Protein AF-R6DQG1-F1 (afdb_monomer)

Sequence (79 aa):
MLEDRGIAQVSINMTDYRVTPLYRVTELVKAEAKRYGVQVIGTEVIGLCPMKALVDTAEYYLQIEDFDFDGQVLENYIL

Radius of gyration: 15.22 Å; Cα contacts (8 Å, |Δi|>4): 41; chains: 1; bounding bo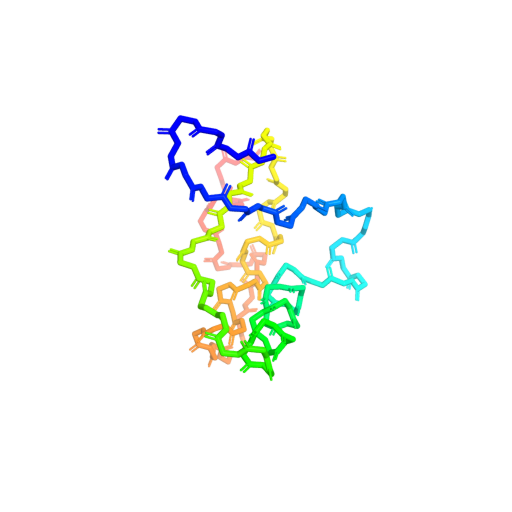x: 36×23×42 Å

Solvent-accessible surface area (backbone atoms only — not comparable to full-atom values): 5333 Å² total; per-residue (Å²): 110,47,68,96,73,75,41,82,73,90,85,79,84,83,87,53,48,88,84,54,38,59,49,58,56,53,51,51,52,43,56,55,35,47,77,73,75,42,80,77,89,77,85,83,80,83,84,83,76,64,66,63,52,56,48,57,30,47,39,64,76,67,66,59,77,90,73,48,68,80,84,69,40,72,70,70,78,79,111

Secondary structure (DSSP, 8-state):
-BGGGTB-------S-TTTS-HHHHHHHHHHHHHHTTPPP------S---HHHHHHHHHHHHT-TT--HHHH-GGGGT-

pLDDT: mean 94.54, std 6.34, range [62.25, 98.38]

Structure (mmCIF, N/CA/C/O backbone):
data_AF-R6DQG1-F1
#
_entry.id   AF-R6DQG1-F1
#
loop_
_atom_site.group_PDB
_atom_site.id
_atom_site.type_symbol
_atom_site.label_atom_id
_atom_site.label_alt_id
_atom_site.label_comp_id
_atom_site.label_asym_id
_atom_site.label_entity_id
_atom_site.label_seq_id
_atom_site.pdbx_PDB_ins_code
_atom_site.Cartn_x
_atom_site.Cartn_y
_atom_site.Cartn_z
_atom_site.occupancy
_atom_site.B_iso_or_equiv
_atom_site.auth_seq_id
_atom_site.auth_comp_id
_atom_site.auth_asym_id
_atom_site.auth_atom_id
_atom_site.pdbx_PDB_model_num
ATOM 1 N N . MET A 1 1 ? 0.079 0.953 20.749 1.00 62.25 1 MET A N 1
ATOM 2 C CA . MET A 1 1 ? -1.051 1.901 20.655 1.00 62.25 1 MET A CA 1
ATOM 3 C C . MET A 1 1 ? -0.453 3.255 20.340 1.00 62.25 1 MET A C 1
ATOM 5 O O . MET A 1 1 ? 0.565 3.576 20.938 1.00 62.25 1 MET A O 1
ATOM 9 N N . LEU A 1 2 ? -1.025 4.014 19.406 1.00 77.00 2 LEU A N 1
ATOM 10 C CA . LEU A 1 2 ? -0.693 5.434 19.281 1.00 77.00 2 LEU A CA 1
ATOM 11 C C . LEU A 1 2 ? -1.566 6.161 20.303 1.00 77.00 2 LEU A C 1
ATOM 13 O O . LEU A 1 2 ? -2.661 6.617 19.975 1.00 77.00 2 LEU A O 1
ATOM 17 N N . GLU A 1 3 ? -1.123 6.137 21.561 1.00 76.31 3 GLU A N 1
ATOM 18 C CA . GLU A 1 3 ? -1.902 6.582 22.726 1.00 76.31 3 GLU A CA 1
ATOM 19 C C . GLU A 1 3 ? -2.377 8.030 22.562 1.00 76.31 3 GLU A C 1
ATOM 21 O O . GLU A 1 3 ? -3.559 8.304 22.756 1.00 76.31 3 GLU A O 1
ATOM 26 N N . ASP A 1 4 ? -1.517 8.903 22.033 1.00 82.69 4 ASP A N 1
ATOM 27 C CA . ASP A 1 4 ? -1.821 10.316 21.769 1.00 82.69 4 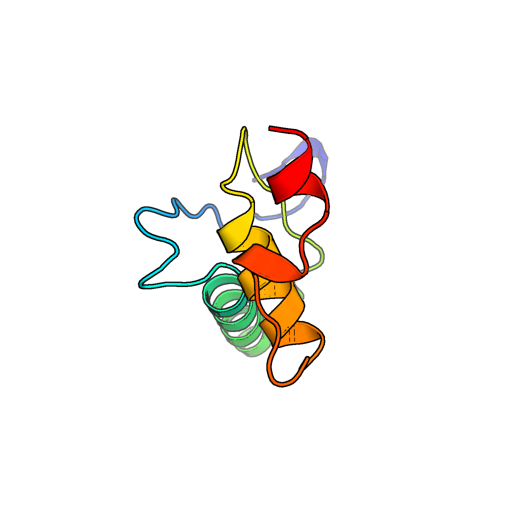ASP A CA 1
ATOM 28 C C . ASP A 1 4 ? -2.944 10.536 20.745 1.00 82.69 4 ASP A C 1
ATOM 30 O O . ASP A 1 4 ? -3.577 11.590 20.718 1.00 82.69 4 ASP A O 1
ATOM 34 N N . ARG A 1 5 ? -3.203 9.549 19.879 1.00 83.19 5 ARG A N 1
ATOM 35 C CA . ARG A 1 5 ? -4.263 9.612 18.862 1.00 83.19 5 ARG A CA 1
ATOM 36 C C . ARG A 1 5 ? -5.474 8.752 19.216 1.00 83.19 5 ARG A C 1
ATOM 38 O O . ARG A 1 5 ? -6.453 8.782 18.477 1.00 83.19 5 ARG A O 1
ATOM 45 N N . GLY A 1 6 ? -5.408 7.968 20.295 1.00 90.31 6 GLY A N 1
ATOM 46 C CA . GLY A 1 6 ? -6.454 7.015 20.670 1.00 90.31 6 GLY A CA 1
ATOM 47 C C . GLY A 1 6 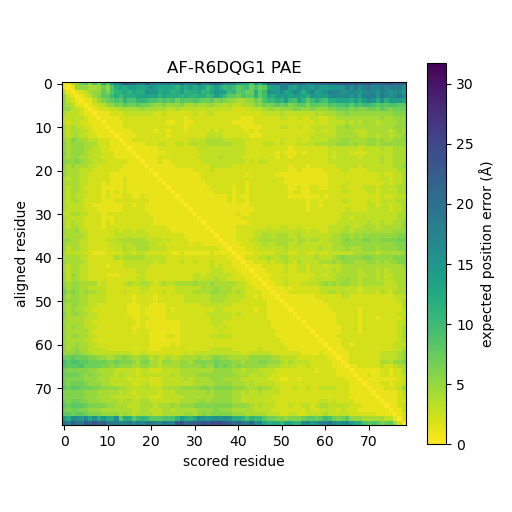? -6.688 5.909 19.632 1.00 90.31 6 GLY A C 1
ATOM 48 O O . GLY A 1 6 ? -7.808 5.420 19.509 1.00 90.31 6 GLY A O 1
ATOM 49 N N . ILE A 1 7 ? -5.662 5.530 18.857 1.00 93.19 7 ILE A N 1
ATOM 50 C CA . ILE A 1 7 ? -5.780 4.563 17.750 1.00 93.19 7 ILE A CA 1
ATOM 51 C C . I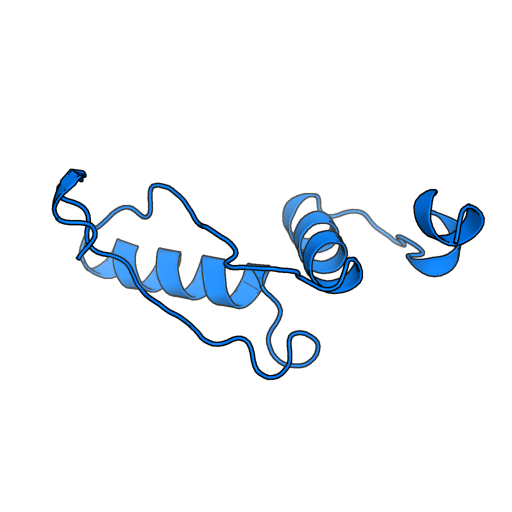LE A 1 7 ? -4.906 3.328 18.012 1.00 93.19 7 ILE A C 1
ATOM 53 O O . ILE A 1 7 ? -3.747 3.425 18.434 1.00 93.19 7 ILE A O 1
ATOM 57 N N . ALA A 1 8 ? -5.452 2.148 17.712 1.00 93.81 8 ALA A N 1
ATOM 58 C CA . ALA A 1 8 ? -4.693 0.904 17.628 1.00 93.81 8 ALA A CA 1
ATOM 59 C C . ALA A 1 8 ? -4.036 0.761 16.244 1.00 93.81 8 ALA A C 1
ATOM 61 O O . ALA A 1 8 ? -4.633 1.106 15.228 1.00 93.81 8 ALA A O 1
ATOM 62 N N . GLN A 1 9 ? -2.818 0.222 16.197 1.00 95.56 9 GLN A N 1
ATOM 63 C CA . GLN A 1 9 ? -2.060 0.044 14.958 1.00 95.56 9 GLN A CA 1
ATOM 64 C C . GLN A 1 9 ? -1.634 -1.413 14.805 1.00 95.56 9 GLN A C 1
ATOM 66 O O . GLN A 1 9 ? -1.158 -2.030 15.758 1.00 95.56 9 GLN A O 1
ATOM 71 N N . VAL A 1 10 ? -1.767 -1.937 13.589 1.00 96.50 10 VAL A N 1
ATOM 72 C CA . VAL A 1 10 ? -1.158 -3.205 13.185 1.00 96.50 10 VAL A CA 1
ATOM 73 C C . VAL A 1 10 ? 0.222 -2.879 12.619 1.00 96.50 10 VAL A C 1
ATOM 75 O O . VAL A 1 10 ? 0.323 -2.258 11.565 1.00 96.50 10 VAL A O 1
ATOM 78 N N . SER A 1 11 ? 1.280 -3.241 13.346 1.00 95.94 11 SER A N 1
ATOM 79 C CA . SER A 1 11 ? 2.663 -3.070 12.884 1.00 95.94 11 SER A CA 1
ATOM 80 C C . SER A 1 11 ? 3.115 -4.311 12.122 1.00 95.94 11 SER A C 1
ATOM 82 O O . SER A 1 11 ? 2.898 -5.431 12.587 1.00 95.94 11 SER A O 1
ATOM 84 N N . ILE A 1 12 ? 3.719 -4.118 10.949 1.00 96.50 12 ILE A N 1
ATOM 85 C CA . ILE A 1 12 ? 4.143 -5.205 10.064 1.00 96.50 12 ILE A CA 1
ATOM 86 C C . ILE A 1 12 ? 5.545 -4.905 9.546 1.00 96.50 12 ILE A C 1
ATOM 88 O O . ILE A 1 12 ? 5.799 -3.833 9.002 1.00 96.50 12 ILE A O 1
ATOM 92 N N . ASN A 1 13 ? 6.437 -5.888 9.668 1.00 96.25 13 ASN A N 1
ATOM 93 C CA . ASN A 1 13 ? 7.730 -5.865 8.998 1.00 96.25 13 ASN A CA 1
ATOM 94 C C . ASN A 1 13 ? 7.599 -6.494 7.612 1.00 96.25 13 ASN A C 1
ATOM 96 O O . ASN A 1 13 ? 7.289 -7.679 7.482 1.00 96.25 13 ASN A O 1
ATOM 100 N N . MET A 1 14 ? 7.877 -5.701 6.581 1.00 95.50 14 MET A N 1
ATOM 101 C CA . MET A 1 14 ? 7.882 -6.158 5.195 1.00 95.50 14 MET A CA 1
ATOM 102 C C . MET A 1 14 ? 9.252 -6.735 4.839 1.00 95.50 14 MET A C 1
ATOM 104 O O . MET A 1 14 ? 10.161 -6.002 4.464 1.00 95.50 14 MET A O 1
ATOM 108 N N . THR A 1 15 ? 9.410 -8.053 4.976 1.00 95.62 15 THR A N 1
ATOM 109 C CA . THR A 1 15 ? 10.697 -8.731 4.734 1.00 95.62 15 THR A CA 1
ATOM 110 C C . THR A 1 15 ? 11.008 -8.936 3.252 1.00 95.62 15 THR A C 1
ATOM 112 O O . THR A 1 15 ? 12.166 -8.845 2.861 1.00 95.62 15 THR A O 1
ATOM 115 N N . ASP A 1 16 ? 9.994 -9.202 2.421 1.00 97.06 16 ASP A N 1
ATOM 116 C CA . ASP A 1 16 ? 10.131 -9.247 0.959 1.00 97.06 16 ASP A CA 1
ATOM 117 C C . ASP A 1 16 ? 8.827 -8.806 0.277 1.00 97.06 16 ASP A C 1
ATOM 119 O O . ASP A 1 16 ? 7.832 -9.539 0.246 1.00 97.06 16 ASP A O 1
ATOM 123 N N . TYR A 1 17 ? 8.840 -7.596 -0.285 1.00 96.62 17 TYR A N 1
ATOM 124 C CA . TYR A 1 17 ? 7.676 -7.006 -0.949 1.00 96.62 17 TYR A CA 1
ATOM 125 C C . TYR A 1 17 ? 7.355 -7.656 -2.302 1.00 96.62 17 TYR A C 1
ATOM 127 O O . TYR A 1 17 ? 6.236 -7.526 -2.785 1.00 96.62 17 TYR A O 1
ATOM 135 N N . ARG A 1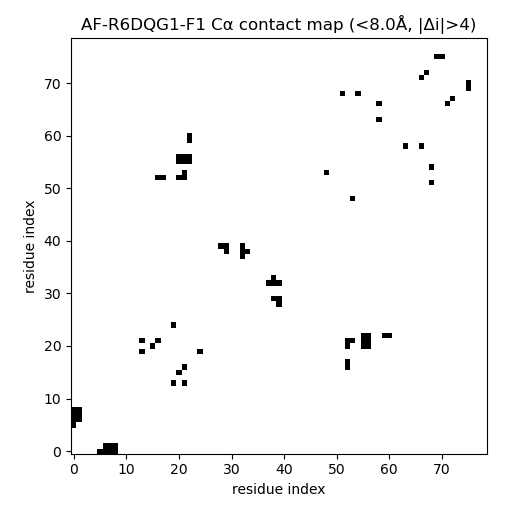 18 ? 8.297 -8.385 -2.909 1.00 96.62 18 ARG A N 1
ATOM 136 C CA . ARG A 1 18 ? 8.091 -9.044 -4.210 1.00 96.62 18 ARG A CA 1
ATOM 137 C C . ARG A 1 18 ? 7.260 -10.315 -4.063 1.00 96.62 18 ARG A C 1
ATOM 139 O O . ARG A 1 18 ? 6.523 -10.691 -4.966 1.00 96.62 18 ARG A O 1
ATOM 146 N N . VAL A 1 19 ? 7.367 -10.969 -2.905 1.00 97.44 19 VAL A N 1
ATOM 147 C CA . VAL A 1 19 ? 6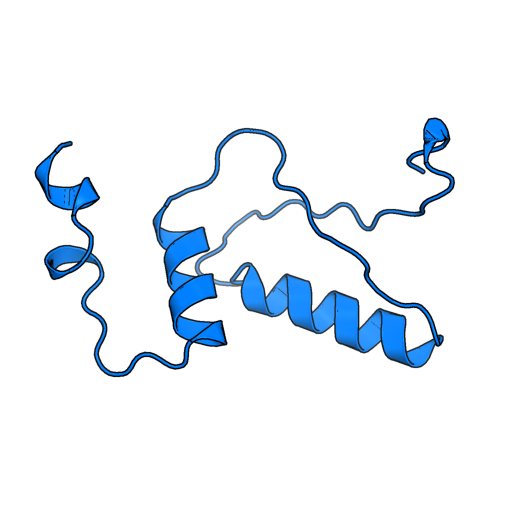.557 -12.145 -2.552 1.00 97.44 19 VAL A CA 1
ATOM 148 C C . VAL A 1 19 ? 5.221 -11.715 -1.944 1.00 97.44 19 VAL A C 1
ATOM 150 O O . VAL A 1 19 ? 4.171 -12.259 -2.295 1.00 97.44 19 VAL A O 1
ATOM 153 N N . THR A 1 20 ? 5.251 -10.718 -1.051 1.00 97.44 20 THR A N 1
ATOM 154 C CA . THR A 1 20 ? 4.050 -10.163 -0.411 1.00 97.44 20 THR A CA 1
ATOM 155 C C . THR A 1 20 ? 3.979 -8.647 -0.630 1.00 97.44 20 THR A C 1
ATOM 157 O O . THR A 1 20 ? 4.510 -7.891 0.183 1.00 97.44 20 THR A O 1
ATOM 160 N N . PRO A 1 21 ? 3.318 -8.183 -1.705 1.00 97.31 21 PRO A N 1
ATOM 161 C CA . PRO A 1 21 ? 3.233 -6.758 -2.024 1.00 97.31 21 PRO A CA 1
ATOM 162 C C . PRO A 1 21 ? 2.486 -5.937 -0.971 1.00 97.31 21 PRO A C 1
ATOM 164 O O . PRO A 1 21 ? 1.585 -6.446 -0.294 1.00 97.31 21 PRO A O 1
ATOM 167 N N . LEU A 1 22 ? 2.807 -4.642 -0.870 1.00 97.69 22 LEU A N 1
ATOM 168 C CA . LEU A 1 22 ? 2.218 -3.749 0.140 1.00 97.69 22 LEU A CA 1
ATOM 169 C C . LEU A 1 22 ? 0.692 -3.631 -0.001 1.00 97.69 22 LEU A C 1
ATOM 171 O O . LEU A 1 22 ? -0.016 -3.672 1.010 1.00 97.69 22 LEU A O 1
ATOM 175 N N . TYR A 1 23 ? 0.174 -3.551 -1.236 1.00 97.38 23 TYR A N 1
ATOM 176 C CA . TYR A 1 23 ? -1.272 -3.545 -1.485 1.00 97.38 23 TYR A CA 1
ATOM 177 C C . TYR A 1 23 ? -1.950 -4.781 -0.878 1.00 97.38 23 TYR A C 1
ATOM 179 O O . TYR A 1 23 ? -2.993 -4.667 -0.241 1.00 97.38 23 TYR A O 1
ATOM 187 N N . ARG A 1 24 ? -1.336 -5.966 -1.009 1.00 98.00 24 ARG A N 1
ATOM 188 C CA . ARG A 1 24 ? -1.922 -7.233 -0.554 1.00 98.00 24 ARG A CA 1
ATOM 189 C C . ARG A 1 24 ? -2.004 -7.276 0.962 1.00 98.00 24 ARG A C 1
ATOM 191 O O . ARG A 1 24 ? -3.036 -7.665 1.502 1.00 98.00 24 ARG A O 1
ATOM 198 N N . VAL A 1 25 ? -0.934 -6.868 1.642 1.00 97.44 25 VAL A N 1
ATOM 199 C CA . VAL A 1 25 ? -0.921 -6.773 3.108 1.00 97.44 25 VAL A CA 1
ATOM 200 C C . VAL A 1 25 ? -1.986 -5.791 3.584 1.00 97.44 25 VAL A C 1
ATOM 202 O O . VAL A 1 25 ? -2.768 -6.113 4.477 1.00 97.44 25 VAL A O 1
A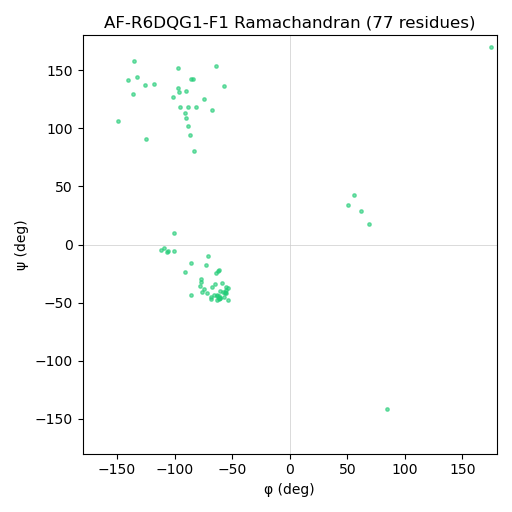TOM 205 N N . THR A 1 26 ? -2.062 -4.622 2.948 1.00 97.25 26 THR A N 1
ATOM 206 C CA . THR A 1 26 ? -3.027 -3.576 3.302 1.00 97.25 26 THR A CA 1
ATOM 207 C C . THR A 1 26 ? -4.470 -4.054 3.124 1.00 97.25 26 THR A C 1
ATOM 209 O O . THR A 1 26 ? -5.291 -3.881 4.026 1.00 97.25 26 THR A O 1
ATOM 212 N N . GLU A 1 27 ? -4.785 -4.706 2.004 1.00 98.06 27 GLU A N 1
ATOM 213 C CA . GLU A 1 27 ? -6.122 -5.249 1.744 1.00 98.06 27 GLU A CA 1
ATOM 214 C C . GLU A 1 27 ? -6.477 -6.418 2.669 1.00 98.06 27 GLU A C 1
ATOM 216 O O . GLU A 1 27 ? -7.610 -6.488 3.142 1.00 98.06 27 GLU A O 1
ATOM 221 N N . LEU A 1 28 ? -5.523 -7.289 3.014 1.00 97.88 28 LEU A N 1
ATOM 222 C CA . LEU A 1 28 ? -5.749 -8.360 3.991 1.00 97.88 28 LEU A CA 1
ATOM 223 C C . LEU A 1 28 ? -6.070 -7.808 5.382 1.00 97.88 28 LEU A C 1
ATOM 225 O O . LEU A 1 28 ? -7.021 -8.266 6.014 1.00 97.88 28 LEU A O 1
ATOM 229 N N . VAL A 1 29 ? -5.329 -6.799 5.848 1.00 98.19 29 VAL A N 1
ATOM 230 C CA . VAL A 1 29 ? -5.603 -6.154 7.141 1.00 98.19 29 VAL A CA 1
ATOM 231 C C . VAL A 1 29 ? -6.977 -5.483 7.132 1.00 98.19 29 VAL A C 1
ATOM 233 O O . VAL A 1 29 ? -7.739 -5.647 8.085 1.00 98.19 29 VAL A O 1
ATOM 236 N N . LYS A 1 30 ? -7.337 -4.771 6.054 1.00 98.12 30 LYS A N 1
ATOM 237 C CA . LYS A 1 30 ? -8.677 -4.178 5.900 1.00 98.12 30 LYS A CA 1
ATOM 238 C C . LYS A 1 30 ? -9.775 -5.238 5.910 1.00 98.12 30 LYS A C 1
ATOM 240 O O . LYS A 1 30 ? -10.788 -5.054 6.584 1.00 98.12 30 LYS A O 1
ATOM 245 N N . ALA A 1 31 ? -9.585 -6.327 5.169 1.00 98.25 31 ALA A N 1
ATOM 246 C CA . ALA A 1 31 ? -10.544 -7.419 5.093 1.00 98.25 31 ALA A CA 1
ATOM 247 C C . ALA A 1 31 ? -10.755 -8.062 6.467 1.00 98.25 31 ALA A C 1
ATOM 249 O O . ALA A 1 31 ? -11.900 -8.265 6.867 1.00 98.25 31 ALA A O 1
ATOM 250 N N . GLU A 1 32 ? -9.680 -8.315 7.215 1.00 98.38 32 GLU A N 1
ATOM 251 C CA . GLU A 1 32 ? -9.770 -8.901 8.550 1.00 98.38 32 GLU A CA 1
ATOM 252 C C . GLU A 1 32 ? -10.414 -7.934 9.552 1.00 98.38 32 GLU A C 1
ATOM 254 O O . GLU A 1 32 ? -11.365 -8.311 10.231 1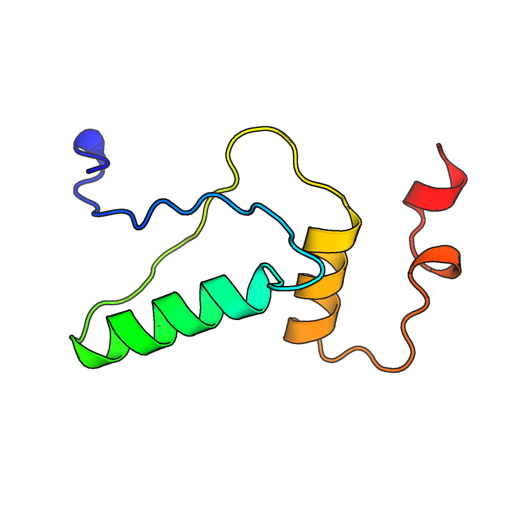.00 98.38 32 GLU A O 1
ATOM 259 N N . ALA A 1 33 ? -9.996 -6.664 9.590 1.00 97.94 33 ALA A N 1
ATOM 260 C CA . ALA A 1 33 ? -10.593 -5.652 10.467 1.00 97.94 33 ALA A CA 1
ATOM 261 C C . ALA A 1 33 ? -12.103 -5.484 10.217 1.00 97.94 33 ALA A C 1
ATOM 263 O O . ALA A 1 33 ? -12.897 -5.423 11.162 1.00 97.94 33 ALA A O 1
ATOM 264 N N . LYS A 1 34 ? -12.519 -5.508 8.942 1.00 98.00 34 LYS A N 1
ATOM 265 C CA . LYS A 1 34 ? -13.928 -5.418 8.540 1.00 98.00 34 LYS A CA 1
ATOM 266 C C . LYS A 1 34 ? -14.781 -6.544 9.129 1.00 98.00 34 LYS A C 1
ATOM 268 O O . LYS A 1 34 ? -15.943 -6.299 9.448 1.00 98.00 34 LYS A O 1
ATOM 273 N N . ARG A 1 35 ? -14.234 -7.751 9.325 1.00 98.12 35 ARG A N 1
ATOM 274 C CA . ARG A 1 35 ? -14.961 -8.880 9.949 1.00 98.12 35 ARG A CA 1
ATOM 275 C C . ARG A 1 35 ? -15.348 -8.600 11.400 1.00 98.12 35 ARG A C 1
ATOM 277 O O . ARG A 1 35 ? -16.331 -9.158 11.873 1.00 98.12 35 ARG A O 1
ATOM 284 N N . TYR A 1 36 ? -14.619 -7.710 12.069 1.00 97.50 36 TYR A N 1
ATOM 285 C CA . TYR A 1 36 ? -14.898 -7.263 13.434 1.00 97.50 36 TYR A CA 1
ATOM 286 C C . TYR A 1 36 ? -15.599 -5.899 13.487 1.00 97.50 36 TYR A C 1
ATOM 288 O O . TYR A 1 36 ? -15.719 -5.314 14.558 1.00 97.50 36 TYR A O 1
ATOM 296 N N . GLY A 1 37 ? -16.049 -5.365 12.345 1.00 97.50 37 GLY A N 1
ATOM 297 C CA . GLY A 1 37 ? -16.672 -4.041 12.279 1.00 97.50 37 GLY A CA 1
ATOM 298 C C . GLY A 1 37 ? -15.701 -2.885 12.541 1.00 97.50 37 GLY A C 1
ATOM 299 O O . GLY A 1 37 ? -16.142 -1.778 12.838 1.00 97.50 37 GLY A O 1
ATOM 300 N N . VAL A 1 38 ? -14.390 -3.124 12.435 1.00 97.25 38 VAL A N 1
ATOM 301 C CA . VAL A 1 38 ? -13.353 -2.107 12.636 1.00 97.25 38 VAL A CA 1
ATOM 302 C C . VAL A 1 38 ? -12.913 -1.547 11.286 1.00 97.25 38 VAL A C 1
ATOM 304 O O . VAL A 1 38 ? -12.659 -2.291 10.338 1.00 97.25 38 VAL A O 1
ATOM 307 N N . GLN A 1 39 ? -12.798 -0.223 11.199 1.00 95.75 39 GLN A N 1
ATOM 308 C CA . GLN A 1 39 ? -12.322 0.461 10.002 1.00 95.75 39 GLN A CA 1
ATOM 309 C C . GLN A 1 39 ? -10.824 0.764 10.102 1.00 95.75 39 GLN A C 1
ATOM 311 O O . GLN A 1 39 ? -10.357 1.345 11.079 1.00 95.75 39 GLN A O 1
ATOM 316 N N . VAL A 1 40 ? -10.076 0.434 9.048 1.00 96.81 40 VAL A N 1
ATOM 317 C CA . VAL A 1 40 ? -8.710 0.936 8.858 1.00 96.81 40 VAL A CA 1
ATOM 318 C C . VAL A 1 40 ? -8.799 2.343 8.269 1.00 96.81 40 VAL A C 1
ATOM 320 O O . VAL A 1 40 ? -9.333 2.524 7.176 1.00 96.81 40 VAL A O 1
ATOM 323 N N . ILE A 1 41 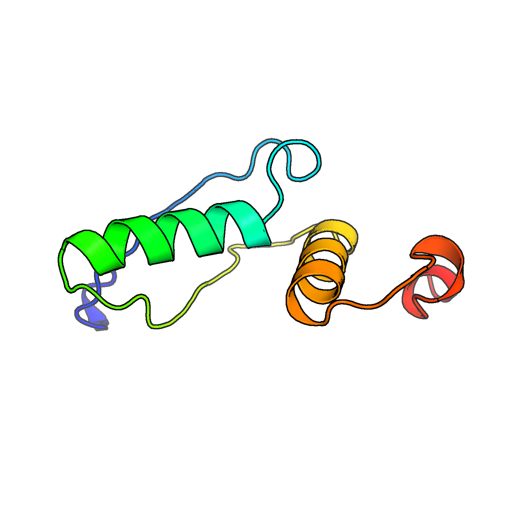? -8.291 3.333 9.001 1.00 95.38 41 ILE A N 1
ATOM 324 C CA . ILE A 1 41 ? -8.415 4.762 8.659 1.00 95.38 41 ILE A CA 1
ATOM 325 C C . ILE A 1 41 ? -7.160 5.361 8.008 1.00 95.38 41 ILE A C 1
ATOM 327 O O . ILE A 1 41 ? -7.176 6.514 7.590 1.00 95.38 41 ILE A O 1
ATOM 331 N N . GLY A 1 42 ? -6.068 4.599 7.923 1.00 94.12 42 GLY A N 1
ATOM 332 C CA . GLY A 1 42 ? -4.819 5.043 7.311 1.00 94.12 42 GLY A CA 1
ATOM 333 C C . GLY A 1 42 ? -3.696 4.022 7.469 1.00 94.12 42 GLY A C 1
ATOM 334 O O . GLY A 1 42 ? -3.830 3.045 8.206 1.00 94.12 42 GLY A O 1
ATOM 335 N N . THR A 1 43 ? -2.594 4.270 6.768 1.00 95.44 43 THR A N 1
ATOM 336 C CA . THR A 1 43 ? -1.357 3.479 6.812 1.00 95.44 43 THR A CA 1
ATOM 337 C C . THR A 1 43 ? -0.156 4.414 6.886 1.00 95.44 43 THR A C 1
ATOM 339 O O . THR A 1 43 ? -0.243 5.567 6.468 1.00 95.44 43 THR A O 1
ATOM 342 N N . GLU A 1 44 ? 0.971 3.913 7.377 1.00 94.56 44 GLU A N 1
ATOM 343 C CA . GLU A 1 44 ? 2.218 4.668 7.482 1.00 94.56 44 GLU A CA 1
ATOM 344 C C . GLU A 1 44 ? 3.398 3.767 7.112 1.00 94.56 44 GLU A C 1
ATOM 346 O O . GLU A 1 44 ? 3.413 2.584 7.457 1.00 94.56 44 GLU A O 1
ATOM 351 N N . VAL A 1 45 ? 4.380 4.337 6.415 1.00 95.50 45 VAL A N 1
ATOM 352 C CA . VAL A 1 45 ? 5.676 3.708 6.153 1.00 95.50 45 VAL A CA 1
ATOM 353 C C . VAL A 1 45 ? 6.690 4.318 7.112 1.00 95.50 45 VAL A C 1
ATOM 355 O O . VAL A 1 45 ? 6.839 5.536 7.161 1.00 95.50 45 VAL A O 1
ATOM 358 N N . ILE A 1 46 ? 7.404 3.473 7.853 1.00 96.00 46 ILE A N 1
ATOM 359 C CA . ILE A 1 46 ? 8.461 3.915 8.764 1.00 96.00 46 ILE A CA 1
ATOM 360 C C . ILE A 1 46 ? 9.811 3.817 8.048 1.00 96.00 46 ILE A C 1
ATOM 362 O O . ILE A 1 46 ? 10.243 2.726 7.681 1.00 96.00 46 ILE A O 1
ATOM 366 N N . GLY A 1 47 ? 10.488 4.954 7.874 1.00 95.75 47 GLY A N 1
ATOM 367 C CA . GLY A 1 47 ? 11.789 5.036 7.206 1.00 95.75 47 GLY A CA 1
ATOM 368 C C . GLY A 1 47 ? 11.685 5.124 5.680 1.00 95.75 47 GLY A C 1
ATOM 369 O O . GLY A 1 47 ? 10.824 5.820 5.148 1.00 95.75 47 GLY A O 1
ATOM 370 N N . LEU A 1 48 ? 12.604 4.453 4.979 1.00 95.69 48 LEU A N 1
ATOM 371 C CA . LEU A 1 48 ? 12.657 4.420 3.514 1.00 95.69 48 LEU A CA 1
ATOM 372 C C . LEU A 1 48 ? 11.983 3.154 2.974 1.00 95.69 48 LEU A C 1
ATOM 374 O O . LEU A 1 48 ? 12.002 2.104 3.613 1.00 95.69 48 LEU A O 1
ATOM 378 N N . CYS A 1 49 ? 11.443 3.239 1.761 1.00 95.25 49 CYS A N 1
ATOM 379 C CA . CYS A 1 49 ? 10.836 2.116 1.051 1.00 95.25 49 CYS A CA 1
ATOM 380 C C . CYS A 1 49 ? 11.361 2.068 -0.392 1.00 95.25 49 CYS A C 1
ATOM 382 O O . CYS A 1 49 ? 11.553 3.128 -0.992 1.00 95.25 49 CYS A O 1
ATOM 384 N N . PRO A 1 50 ? 11.566 0.874 -0.982 1.00 95.81 50 PRO A N 1
ATOM 385 C CA . PRO A 1 50 ? 11.845 0.751 -2.408 1.00 95.81 50 PRO A CA 1
ATOM 386 C C . PRO A 1 50 ? 10.728 1.377 -3.249 1.00 95.81 50 PRO A C 1
ATOM 388 O O . PRO A 1 50 ? 9.548 1.134 -2.992 1.00 95.81 50 PRO A O 1
ATOM 391 N N . MET A 1 51 ? 11.101 2.126 -4.288 1.00 95.56 51 MET A N 1
ATOM 392 C CA . MET A 1 51 ? 10.151 2.761 -5.209 1.00 95.56 51 MET A CA 1
ATOM 393 C C . MET A 1 51 ? 9.215 1.737 -5.858 1.00 95.56 51 MET A C 1
ATOM 395 O O . MET A 1 51 ? 8.001 1.927 -5.846 1.00 95.56 51 MET A O 1
ATOM 399 N N . LYS A 1 52 ? 9.761 0.605 -6.328 1.00 96.00 52 LYS A N 1
ATOM 400 C CA . LYS A 1 52 ? 8.971 -0.459 -6.961 1.00 96.00 52 LYS A CA 1
ATOM 401 C C . LYS A 1 52 ? 7.837 -0.969 -6.070 1.00 96.00 52 LYS A C 1
ATOM 403 O O . LYS A 1 52 ? 6.750 -1.191 -6.573 1.00 96.00 52 LYS A O 1
ATOM 408 N N . ALA A 1 53 ? 8.030 -1.054 -4.751 1.00 97.19 53 ALA A N 1
ATOM 409 C CA . ALA A 1 53 ? 6.983 -1.514 -3.834 1.00 97.19 53 ALA A CA 1
ATOM 410 C C . ALA A 1 53 ? 5.763 -0.568 -3.792 1.00 97.19 53 ALA A C 1
ATOM 412 O O . ALA A 1 53 ? 4.621 -1.016 -3.638 1.00 97.19 53 ALA A O 1
ATOM 413 N N . LEU A 1 54 ? 6.001 0.742 -3.931 1.00 96.69 54 LEU A N 1
ATOM 414 C CA . LEU A 1 54 ? 4.940 1.744 -4.038 1.00 96.69 54 LEU A CA 1
ATOM 415 C C . LEU A 1 54 ? 4.302 1.723 -5.428 1.00 96.69 54 LEU A C 1
ATOM 417 O O . LEU A 1 54 ? 3.079 1.793 -5.525 1.00 96.69 54 LEU A O 1
ATOM 421 N N . VAL A 1 55 ? 5.103 1.573 -6.483 1.00 96.69 55 VAL A N 1
ATOM 422 C CA . VAL A 1 55 ? 4.593 1.505 -7.858 1.00 96.69 55 VAL A CA 1
ATOM 423 C C . VAL A 1 55 ? 3.753 0.245 -8.081 1.00 96.69 55 VAL A C 1
ATOM 425 O O . VAL A 1 55 ? 2.632 0.376 -8.547 1.00 96.69 55 VAL A O 1
ATOM 428 N N . ASP A 1 56 ? 4.177 -0.931 -7.604 1.00 96.25 56 ASP A N 1
ATOM 429 C CA . ASP A 1 56 ? 3.375 -2.172 -7.606 1.00 96.25 56 ASP A CA 1
ATOM 430 C C . ASP A 1 56 ? 2.003 -1.972 -6.944 1.00 96.25 56 ASP A C 1
ATOM 432 O O . ASP A 1 56 ? 0.985 -2.536 -7.346 1.00 96.25 56 ASP A O 1
ATOM 436 N N . THR A 1 57 ? 1.979 -1.169 -5.880 1.00 97.19 57 THR A N 1
ATOM 437 C CA . THR A 1 57 ? 0.752 -0.840 -5.155 1.00 97.19 57 THR A CA 1
ATOM 438 C C . THR A 1 57 ? -0.130 0.102 -5.966 1.00 97.19 57 THR A C 1
ATOM 440 O O . THR A 1 57 ? -1.343 -0.101 -6.019 1.00 97.19 57 THR A O 1
ATOM 443 N N . ALA A 1 58 ? 0.462 1.102 -6.618 1.00 97.06 58 ALA A N 1
ATOM 444 C CA . ALA A 1 58 ? -0.247 2.003 -7.515 1.00 97.06 58 ALA A CA 1
ATOM 445 C C . ALA A 1 58 ? -0.819 1.253 -8.725 1.00 97.06 58 ALA A C 1
ATOM 447 O O . ALA A 1 58 ? -2.008 1.389 -8.990 1.00 97.06 58 ALA A O 1
ATOM 448 N N . GLU A 1 59 ? -0.026 0.410 -9.391 1.00 96.56 59 GLU A N 1
ATOM 449 C CA . GLU A 1 59 ? -0.462 -0.459 -10.491 1.00 96.56 59 GLU A CA 1
ATOM 450 C C . GLU A 1 59 ? -1.673 -1.308 -10.070 1.00 96.56 59 GLU A C 1
ATOM 452 O O . GLU A 1 59 ? -2.697 -1.306 -10.756 1.00 96.56 59 GLU A O 1
ATOM 457 N N . TYR A 1 60 ? -1.618 -1.949 -8.893 1.00 96.75 60 TYR A N 1
ATOM 458 C CA . TYR A 1 60 ? -2.742 -2.730 -8.371 1.00 96.75 60 TYR A CA 1
ATOM 459 C C . TYR A 1 60 ? -3.999 -1.887 -8.129 1.00 96.75 60 TYR A C 1
ATOM 461 O O . TYR A 1 60 ? -5.086 -2.303 -8.507 1.00 96.75 60 TYR A O 1
ATOM 469 N N . TYR A 1 61 ? -3.915 -0.722 -7.488 1.00 97.88 61 TYR A N 1
ATOM 470 C CA . TYR A 1 61 ? -5.130 0.057 -7.204 1.00 97.88 61 TYR A CA 1
ATOM 471 C C . TYR A 1 61 ? -5.678 0.802 -8.422 1.00 97.88 61 TYR A C 1
ATOM 473 O O . TYR A 1 61 ? -6.889 0.993 -8.518 1.00 97.88 61 TYR A O 1
ATOM 481 N N . LEU A 1 62 ? -4.804 1.233 -9.330 1.00 98.00 62 LEU A N 1
ATOM 482 C CA . LEU A 1 62 ? -5.176 1.981 -10.529 1.00 98.00 62 LEU A CA 1
ATOM 483 C C . LEU A 1 62 ? -5.564 1.069 -11.695 1.00 98.00 62 LEU A C 1
ATOM 485 O O . LEU A 1 62 ? -6.195 1.555 -12.628 1.00 98.00 62 LEU A O 1
ATOM 489 N N . GLN A 1 63 ? -5.230 -0.227 -11.628 1.00 97.06 63 GLN A N 1
ATOM 490 C CA . GLN A 1 63 ? -5.507 -1.209 -12.682 1.00 97.06 63 GLN A CA 1
ATOM 491 C C . GLN A 1 63 ? -4.917 -0.767 -14.030 1.00 97.06 63 GLN A C 1
ATOM 493 O O . GLN A 1 63 ? -5.571 -0.843 -15.067 1.00 97.06 63 GLN A O 1
ATOM 498 N N . ILE A 1 64 ? -3.689 -0.243 -14.000 1.00 95.12 64 ILE A N 1
ATOM 499 C CA . ILE A 1 64 ? -2.992 0.195 -15.211 1.00 95.12 64 ILE A CA 1
ATOM 500 C C . ILE A 1 64 ? -2.534 -1.055 -15.961 1.00 95.12 64 ILE A C 1
ATOM 502 O O . ILE A 1 64 ? -1.858 -1.910 -15.392 1.00 95.12 64 ILE A O 1
ATOM 506 N N . GLU A 1 65 ? -2.914 -1.158 -17.228 1.00 93.81 65 GLU A N 1
ATOM 507 C CA . GLU A 1 65 ? -2.521 -2.264 -18.098 1.00 93.81 65 GLU A CA 1
ATOM 508 C C . GLU A 1 65 ? -1.157 -1.986 -18.741 1.00 93.81 65 GLU A C 1
ATOM 510 O O . GLU A 1 65 ? -0.855 -0.844 -19.088 1.00 93.81 65 GLU A O 1
ATOM 515 N N . ASP A 1 66 ? -0.343 -3.038 -18.887 1.00 94.44 66 ASP A N 1
ATOM 516 C CA . ASP A 1 66 ? 0.966 -3.019 -19.557 1.00 94.44 66 ASP A CA 1
ATOM 517 C C . ASP A 1 66 ? 1.923 -1.905 -19.088 1.00 94.44 66 ASP A C 1
ATOM 519 O O . ASP A 1 66 ? 2.713 -1.377 -19.871 1.00 94.44 66 ASP A O 1
ATOM 523 N N . PHE A 1 67 ? 1.867 -1.543 -17.802 1.00 96.31 67 PHE A N 1
ATOM 524 C CA . PHE A 1 67 ? 2.771 -0.550 -17.230 1.00 96.31 67 PHE A CA 1
ATOM 525 C C . PHE A 1 67 ? 4.212 -1.080 -17.189 1.00 96.31 67 PHE A C 1
ATOM 527 O O . PHE A 1 67 ? 4.526 -2.035 -16.475 1.00 96.31 67 PHE A O 1
ATOM 534 N N . ASP A 1 68 ? 5.102 -0.436 -17.936 1.00 96.12 68 ASP A N 1
ATOM 535 C CA . ASP A 1 68 ? 6.532 -0.718 -17.923 1.00 96.12 68 ASP A CA 1
ATOM 536 C C . ASP A 1 68 ? 7.217 0.129 -16.847 1.00 96.12 68 ASP A C 1
ATOM 538 O O . ASP A 1 68 ? 7.482 1.318 -17.033 1.00 96.12 68 ASP A O 1
ATOM 542 N N . PHE A 1 69 ? 7.516 -0.498 -15.709 1.00 95.19 69 PHE A N 1
ATOM 543 C CA . PHE A 1 69 ? 8.212 0.164 -14.609 1.00 95.19 69 PHE A CA 1
ATOM 544 C C . PHE A 1 69 ? 9.543 0.781 -15.048 1.00 95.19 69 PHE A C 1
ATOM 546 O O . PHE A 1 69 ? 9.848 1.896 -14.633 1.00 95.19 69 PHE A O 1
ATOM 553 N N . ASP A 1 70 ? 10.325 0.085 -15.871 1.00 95.50 70 ASP A N 1
ATOM 554 C CA . ASP A 1 70 ? 11.668 0.530 -16.235 1.00 95.50 70 ASP A CA 1
ATOM 555 C C . ASP A 1 70 ? 11.609 1.701 -17.229 1.00 95.50 70 ASP A C 1
ATOM 557 O O . ASP A 1 70 ? 12.380 2.652 -17.099 1.00 95.50 70 ASP A O 1
ATOM 561 N N . GLY A 1 71 ? 10.665 1.665 -18.177 1.00 96.88 71 GLY A N 1
ATOM 562 C CA . GLY A 1 71 ? 10.517 2.670 -19.233 1.00 96.88 71 GLY A CA 1
ATOM 563 C C . GLY A 1 71 ? 9.595 3.858 -18.925 1.00 96.88 71 GLY A C 1
ATOM 564 O O . GLY A 1 71 ? 9.729 4.911 -19.551 1.00 96.88 71 GLY A O 1
ATOM 565 N N . GLN A 1 72 ? 8.639 3.724 -17.999 1.00 96.00 72 GLN A N 1
ATOM 566 C CA . GLN A 1 72 ? 7.589 4.737 -17.774 1.00 96.00 72 GLN A CA 1
ATOM 567 C C . GLN A 1 72 ? 7.689 5.473 -16.433 1.00 96.00 72 GLN A C 1
ATOM 569 O O . GLN A 1 72 ? 6.938 6.425 -16.207 1.00 96.00 72 GLN A O 1
ATOM 574 N N . VAL A 1 73 ? 8.620 5.093 -15.556 1.00 94.94 73 VAL A N 1
ATOM 575 C CA . VAL A 1 73 ? 8.905 5.835 -14.320 1.00 94.94 73 VAL A CA 1
ATOM 576 C C . VAL A 1 73 ? 9.998 6.869 -14.589 1.00 94.94 73 VAL A C 1
ATOM 578 O O . VAL A 1 73 ? 11.147 6.522 -14.849 1.00 94.94 73 VAL A O 1
ATOM 581 N N . LEU A 1 74 ? 9.644 8.157 -14.515 1.00 94.62 74 LEU A N 1
ATOM 582 C CA . LEU A 1 74 ? 10.560 9.273 -14.790 1.00 94.62 74 LEU A CA 1
ATOM 583 C C . LEU A 1 74 ? 11.821 9.212 -13.918 1.00 94.62 74 LEU A C 1
ATOM 585 O O . LEU A 1 74 ? 12.923 9.495 -14.387 1.00 94.62 74 LEU A O 1
ATOM 589 N N . GLU A 1 75 ? 11.659 8.831 -12.654 1.00 92.38 75 GLU A N 1
ATOM 590 C CA . GLU A 1 75 ? 12.731 8.771 -11.673 1.00 92.38 75 GLU A CA 1
ATOM 591 C C . GLU A 1 75 ? 13.846 7.777 -12.052 1.00 92.38 75 GLU A C 1
ATOM 593 O O . GLU A 1 75 ? 14.984 7.955 -11.619 1.00 92.38 75 GLU A O 1
ATOM 598 N N . ASN A 1 76 ? 13.564 6.790 -12.913 1.00 94.25 76 ASN A N 1
ATOM 599 C CA . ASN A 1 76 ? 14.567 5.849 -13.422 1.00 94.25 76 ASN A CA 1
ATOM 600 C C . ASN A 1 76 ? 15.565 6.489 -14.408 1.00 94.25 76 ASN A C 1
ATOM 602 O O . ASN A 1 76 ? 16.554 5.855 -14.760 1.00 94.25 76 ASN A O 1
ATOM 606 N N . TYR A 1 77 ? 15.328 7.728 -14.856 1.00 95.12 77 TYR A N 1
ATOM 607 C CA . TYR A 1 77 ? 16.200 8.458 -15.790 1.00 95.12 77 TYR A CA 1
ATOM 608 C C . TYR A 1 77 ? 17.015 9.585 -15.142 1.00 95.12 77 TYR A C 1
ATOM 610 O O . TYR A 1 77 ? 17.831 10.220 -15.812 1.00 95.12 77 TYR A O 1
ATOM 618 N N . ILE A 1 78 ? 16.762 9.884 -13.868 1.00 91.62 78 ILE A N 1
ATOM 619 C CA . ILE A 1 78 ? 17.431 10.962 -13.115 1.00 91.62 78 ILE A CA 1
ATOM 620 C C . ILE A 1 78 ? 18.393 10.430 -12.044 1.00 91.62 78 ILE A C 1
ATOM 622 O O . ILE A 1 78 ? 19.055 11.228 -11.376 1.00 91.62 78 ILE A O 1
ATOM 626 N N . LEU A 1 79 ? 18.461 9.107 -11.884 1.00 65.44 79 LEU A N 1
ATOM 627 C CA . LEU A 1 79 ? 19.373 8.374 -11.003 1.00 65.44 79 LEU A CA 1
ATOM 628 C C . LEU A 1 79 ? 20.354 7.551 -11.842 1.00 65.44 79 LEU A C 1
ATOM 630 O O . LEU A 1 79 ? 21.500 7.382 -11.369 1.00 65.44 79 LEU A O 1
#

Foldseek 3Di:
DPVVVPDDDDDDDCPDCVVPAPLNVVVVVQVVCVVVVHHDPDDDDDDDDDPVSVVVNVCVVVVDPPDDPCPPDPVNVVD

Mean predicted aligned error: 3.55 Å